Protein AF-A0A0R2ABC0-F1 (afdb_monomer)

Organism: NCBI:txid1423813

Nearest PDB structures (foldseek):
  1dtt-assembly1_A  TM=2.878E-01  e=1.042E+00  Human immunodeficiency virus 1
  7z2d-assembly1_A  TM=2.952E-01  e=1.838E+00  Human immunodeficiency virus type 1 BH10
  1rl4-assembly1_A  TM=2.177E-01  e=2.085E+00  Plasmodium falciparum 3D7
  9jti-assembly1_A  TM=2.719E-01  e=2.857E+00  Escherichia coli
  8ovn-assembly1_A  TM=3.256E-01  e=6.486E+00  Shigella flexneri

Mean predicted aligned error: 4.39 Å

Solvent-accessible surface area (backbone atoms only — not comparable to full-atom values): 5597 Å² total; per-residue (Å²): 109,68,51,60,52,54,33,50,55,33,53,57,35,55,45,92,49,91,89,60,85,60,66,66,32,30,36,43,36,38,23,23,50,95,91,35,79,36,51,36,20,38,34,39,43,32,42,43,65,34,51,71,47,80,46,80,39,85,39,31,74,89,70,57,86,55,73,76,76,77,48,57,65,80,50,79,43,82,37,87,44,54,71,85,46,50,62,57,54,53,50,51,36,48,64,71,68,105

Structure (mmCIF, N/CA/C/O backbone):
data_AF-A0A0R2ABC0-F1
#
_entry.id   AF-A0A0R2ABC0-F1
#
loop_
_atom_site.group_PDB
_atom_site.id
_atom_site.type_symbol
_atom_site.label_atom_id
_atom_site.label_alt_id
_atom_site.label_comp_id
_atom_site.label_asym_id
_atom_site.label_entity_id
_atom_site.label_seq_id
_atom_site.pdbx_PDB_ins_code
_atom_site.Cartn_x
_atom_site.Cartn_y
_atom_site.Cartn_z
_atom_site.occupancy
_atom_site.B_iso_or_equiv
_atom_site.auth_seq_id
_atom_site.auth_comp_id
_atom_site.auth_asym_id
_atom_site.auth_atom_id
_atom_site.pdbx_PDB_model_num
ATOM 1 N N . MET A 1 1 ? -6.863 8.265 -7.868 1.00 78.56 1 MET A N 1
ATOM 2 C CA . MET A 1 1 ? -7.815 7.190 -7.480 1.00 78.56 1 MET A CA 1
ATOM 3 C C . MET A 1 1 ? -7.220 6.267 -6.416 1.00 78.56 1 MET A C 1
ATOM 5 O O . MET A 1 1 ? -7.904 5.974 -5.446 1.00 78.56 1 MET A O 1
ATOM 9 N N . ILE A 1 2 ? -5.957 5.840 -6.552 1.00 88.69 2 ILE A N 1
ATOM 10 C CA . ILE A 1 2 ? -5.274 5.007 -5.541 1.00 88.69 2 ILE A CA 1
ATOM 11 C C . ILE A 1 2 ? -5.151 5.747 -4.203 1.00 88.69 2 ILE A C 1
ATOM 13 O O . ILE A 1 2 ? -5.615 5.232 -3.189 1.00 88.69 2 ILE A O 1
ATOM 17 N N . VAL A 1 3 ? -4.626 6.980 -4.223 1.00 89.62 3 VAL A N 1
ATOM 18 C CA . VAL A 1 3 ? -4.479 7.833 -3.028 1.00 89.62 3 VAL A CA 1
ATOM 19 C C . VAL A 1 3 ? -5.803 7.968 -2.287 1.00 89.62 3 VAL A C 1
ATOM 21 O O . VAL A 1 3 ? -5.894 7.580 -1.131 1.00 89.62 3 VAL A O 1
ATOM 24 N N . SER A 1 4 ? -6.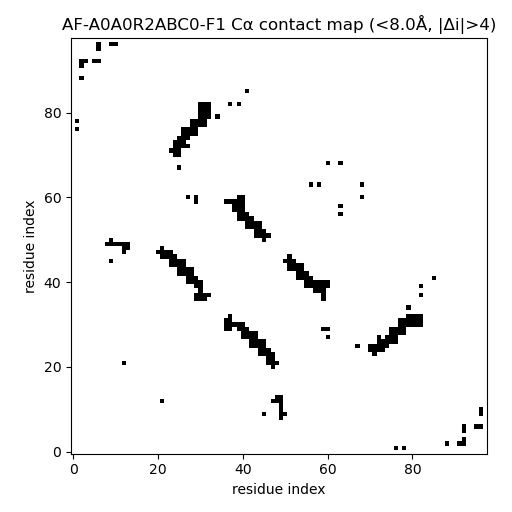862 8.414 -2.972 1.00 90.06 4 SER A N 1
ATOM 25 C CA . SER A 1 4 ? -8.185 8.581 -2.360 1.00 90.06 4 SER A CA 1
ATOM 26 C C . SER A 1 4 ? -8.717 7.290 -1.734 1.00 90.06 4 SER A C 1
ATOM 28 O O . SER A 1 4 ? -9.232 7.332 -0.622 1.00 90.06 4 SER A O 1
ATOM 30 N N . ASN A 1 5 ? -8.559 6.142 -2.404 1.00 90.56 5 ASN A N 1
ATOM 31 C CA . ASN A 1 5 ? -9.026 4.856 -1.881 1.00 90.56 5 ASN A CA 1
ATOM 32 C C . ASN A 1 5 ? -8.279 4.473 -0.598 1.00 90.56 5 ASN A C 1
ATOM 34 O O . ASN A 1 5 ? -8.906 4.154 0.412 1.00 90.56 5 ASN A O 1
ATOM 38 N N . ILE A 1 6 ? -6.945 4.539 -0.625 1.00 91.75 6 ILE A N 1
ATOM 39 C CA . ILE A 1 6 ? -6.096 4.198 0.522 1.00 91.75 6 ILE A CA 1
ATOM 40 C C . ILE A 1 6 ? -6.351 5.166 1.682 1.00 91.75 6 ILE A C 1
ATOM 42 O O . ILE A 1 6 ? -6.549 4.723 2.812 1.00 91.75 6 ILE A O 1
ATOM 46 N N . THR A 1 7 ? -6.425 6.469 1.411 1.00 92.75 7 THR A N 1
ATOM 47 C CA . THR A 1 7 ? -6.751 7.491 2.410 1.00 92.75 7 THR A CA 1
ATOM 48 C C . THR A 1 7 ? -8.107 7.227 3.055 1.00 92.75 7 THR A C 1
ATOM 50 O O . THR A 1 7 ? -8.195 7.242 4.280 1.00 92.75 7 THR A O 1
ATOM 53 N N . SER A 1 8 ? -9.159 6.947 2.278 1.00 91.38 8 SER A N 1
ATOM 54 C CA . SER A 1 8 ? -10.482 6.650 2.841 1.00 91.38 8 SER A CA 1
ATOM 55 C C . SER A 1 8 ? -10.450 5.439 3.773 1.00 91.38 8 SER A C 1
ATOM 57 O O . SER A 1 8 ? -11.004 5.517 4.865 1.00 91.38 8 SER A O 1
ATOM 59 N N . ILE A 1 9 ? -9.746 4.366 3.396 1.00 90.69 9 ILE A N 1
ATOM 60 C CA . ILE A 1 9 ? -9.583 3.173 4.243 1.00 90.69 9 ILE A CA 1
ATOM 61 C C . ILE A 1 9 ? -8.852 3.514 5.547 1.00 90.69 9 ILE A C 1
ATOM 63 O O . ILE A 1 9 ? -9.266 3.085 6.624 1.00 90.69 9 ILE A O 1
ATOM 67 N N . LEU A 1 10 ? -7.760 4.276 5.467 1.00 92.06 10 LEU A N 1
ATOM 68 C CA . LEU A 1 10 ? -6.978 4.672 6.639 1.00 92.06 10 LEU A CA 1
ATOM 69 C C . LEU A 1 10 ? -7.799 5.557 7.584 1.00 92.06 10 LEU A C 1
ATOM 71 O O . LEU A 1 10 ? -7.801 5.329 8.792 1.00 92.06 10 LEU A O 1
ATOM 75 N N . LEU A 1 11 ? -8.536 6.530 7.044 1.00 91.81 11 LEU A N 1
ATOM 76 C CA . LEU A 1 11 ? -9.394 7.418 7.828 1.00 91.81 11 LEU A CA 1
ATOM 77 C C . LEU A 1 11 ? -10.581 6.680 8.448 1.00 91.81 11 LEU A C 1
ATOM 79 O O . LEU A 1 11 ? -10.905 6.943 9.602 1.00 91.81 11 LEU A O 1
ATOM 83 N N . GLU A 1 12 ? -11.211 5.752 7.727 1.00 90.44 12 GLU A N 1
ATOM 84 C CA . GLU A 1 12 ? -12.310 4.938 8.256 1.00 90.44 12 GLU A CA 1
ATOM 85 C C . GLU A 1 12 ? -11.857 4.114 9.467 1.00 90.44 12 GLU A C 1
ATOM 87 O O . GLU A 1 12 ? -12.540 4.092 10.487 1.00 90.44 12 GLU A O 1
ATOM 92 N N . ARG A 1 13 ? -10.669 3.504 9.396 1.00 90.31 13 ARG A N 1
ATOM 93 C CA . ARG A 1 13 ? -10.093 2.720 10.503 1.00 90.31 13 ARG A CA 1
ATOM 94 C C . ARG A 1 13 ? -9.714 3.557 11.718 1.00 90.31 13 ARG A C 1
ATOM 96 O O . ARG A 1 13 ? -9.774 3.063 12.839 1.00 90.31 13 ARG A O 1
ATOM 103 N N . LYS A 1 14 ? -9.341 4.819 11.500 1.00 89.38 14 LYS A N 1
ATOM 104 C CA . LYS A 1 14 ? -9.056 5.779 12.575 1.00 89.38 14 LYS A CA 1
ATOM 105 C C . LYS A 1 14 ? -10.319 6.284 13.278 1.00 89.38 14 LYS A C 1
ATOM 107 O O . LYS A 1 14 ? -10.213 6.849 14.366 1.00 89.38 14 LYS A O 1
ATOM 112 N N . GLN A 1 15 ? -11.505 6.126 12.685 1.00 86.62 15 GLN A N 1
ATOM 113 C CA . GLN A 1 15 ? -12.752 6.444 13.380 1.00 86.62 15 GLN A CA 1
ATOM 114 C C . GLN A 1 15 ? -12.968 5.399 14.482 1.00 86.62 15 GLN A C 1
ATOM 116 O O . GLN A 1 15 ? -12.956 4.206 14.195 1.00 86.62 15 GLN A O 1
ATOM 121 N N . ASP A 1 16 ? -13.174 5.834 15.733 1.00 70.50 16 ASP A N 1
ATOM 122 C CA . ASP A 1 16 ? -13.437 4.962 16.898 1.00 70.50 16 ASP A CA 1
ATOM 123 C C . ASP A 1 16 ? -14.812 4.270 16.778 1.00 70.50 16 ASP A C 1
ATOM 125 O O . ASP A 1 16 ? -15.791 4.592 17.459 1.00 70.50 16 ASP A O 1
ATOM 129 N N . ARG A 1 17 ? -14.907 3.338 15.828 1.00 78.62 17 ARG A N 1
ATOM 130 C CA . ARG A 1 17 ? -16.088 2.548 15.485 1.00 78.62 17 ARG A CA 1
ATOM 131 C C . ARG A 1 17 ? -16.060 1.251 16.278 1.00 78.62 17 ARG A C 1
ATOM 133 O O . ARG A 1 17 ? -15.577 0.221 15.819 1.00 78.62 17 ARG A O 1
ATOM 140 N N . LYS A 1 18 ? -16.619 1.299 17.488 1.00 76.31 18 LYS A N 1
ATOM 141 C CA . LYS A 1 18 ? -16.703 0.148 18.411 1.00 76.31 18 LYS A CA 1
ATOM 142 C C . LYS A 1 18 ? -17.521 -1.030 17.864 1.00 76.31 18 LYS A C 1
ATOM 144 O O . LYS A 1 18 ? -17.459 -2.123 18.420 1.00 76.31 18 LYS A O 1
ATOM 149 N N . ASP A 1 19 ? -18.292 -0.808 16.802 1.00 84.94 19 ASP A N 1
ATOM 150 C CA . ASP A 1 19 ? -19.096 -1.802 16.093 1.00 84.94 19 ASP A CA 1
ATOM 151 C C . ASP A 1 19 ? -18.320 -2.576 15.013 1.00 84.94 19 ASP A C 1
ATOM 153 O O . ASP A 1 19 ? -18.808 -3.604 14.541 1.00 84.94 19 ASP A O 1
ATOM 157 N N . ILE A 1 20 ? -17.116 -2.130 14.632 1.00 84.31 20 ILE A N 1
ATOM 158 C CA . ILE A 1 20 ? -16.342 -2.716 13.532 1.00 84.31 20 ILE A CA 1
ATOM 159 C C . ILE A 1 20 ? -15.001 -3.242 14.048 1.00 84.31 20 ILE A C 1
ATOM 161 O O . ILE A 1 20 ? -14.215 -2.525 14.657 1.00 84.31 20 ILE A O 1
ATOM 165 N N . ASN A 1 21 ? -14.708 -4.512 13.760 1.00 85.00 21 ASN A N 1
ATOM 166 C 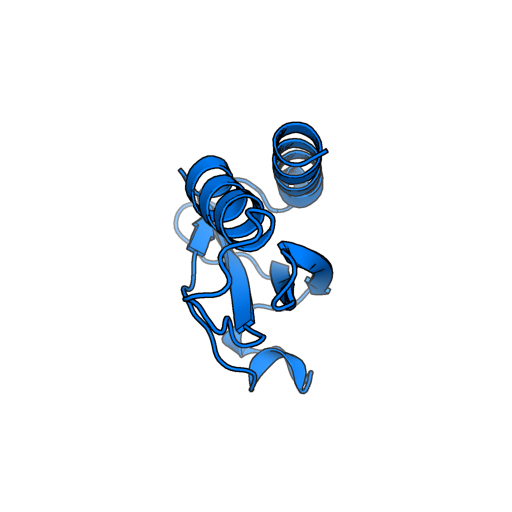CA . ASN A 1 21 ? -13.419 -5.131 14.070 1.00 85.00 21 ASN A CA 1
ATOM 167 C C . ASN A 1 21 ? -12.586 -5.286 12.793 1.00 85.00 21 ASN A C 1
ATOM 169 O O . ASN A 1 21 ? -12.657 -6.319 12.116 1.00 85.00 21 ASN A O 1
ATOM 173 N N . PHE A 1 22 ? -11.807 -4.260 12.455 1.00 88.69 22 PHE A N 1
ATOM 174 C CA . PHE A 1 22 ? -10.898 -4.315 11.314 1.00 88.69 22 PHE A CA 1
ATOM 175 C C . PHE A 1 22 ? -9.804 -5.368 11.526 1.00 88.69 22 PHE A C 1
ATOM 177 O O . PHE A 1 22 ? -9.236 -5.511 12.608 1.00 88.69 22 PHE A O 1
ATOM 184 N N . LYS A 1 23 ? -9.482 -6.116 10.468 1.00 90.81 23 LYS A N 1
ATOM 185 C CA . LYS A 1 23 ? -8.335 -7.030 10.453 1.00 90.81 23 LYS A CA 1
ATOM 186 C C . LYS A 1 23 ? -7.131 -6.362 9.780 1.00 90.81 23 LYS A C 1
ATOM 188 O O . LYS A 1 23 ? -7.329 -5.541 8.876 1.00 90.81 23 LYS A O 1
ATOM 193 N N . PRO A 1 24 ? -5.894 -6.716 10.181 1.00 91.50 24 PRO A N 1
ATOM 194 C CA . PRO A 1 24 ? -4.711 -6.320 9.432 1.00 91.50 24 PRO A CA 1
ATOM 195 C C . PRO A 1 24 ? -4.831 -6.791 7.982 1.00 91.50 24 PRO A C 1
ATOM 197 O O . PRO A 1 24 ? -5.292 -7.907 7.724 1.00 91.50 24 PRO A O 1
ATOM 200 N N . CYS A 1 25 ? -4.427 -5.951 7.041 1.00 93.50 25 CYS A N 1
ATOM 201 C CA . CYS A 1 25 ? -4.423 -6.301 5.626 1.00 93.50 25 CYS A CA 1
ATOM 202 C C . CYS A 1 25 ? -3.305 -5.570 4.897 1.00 93.50 25 CYS A C 1
ATOM 204 O O . CYS A 1 25 ? -2.724 -4.616 5.413 1.00 93.50 25 CYS A O 1
ATOM 206 N N . VAL A 1 26 ? -3.035 -6.010 3.679 1.00 94.94 26 VAL A N 1
ATOM 207 C CA . VAL A 1 26 ? -2.033 -5.409 2.806 1.00 94.94 26 VAL A CA 1
ATOM 208 C C . VAL A 1 26 ? -2.667 -4.890 1.518 1.00 94.94 26 VAL A C 1
ATOM 210 O O . VAL A 1 26 ? -3.661 -5.439 1.035 1.00 94.94 26 VAL A O 1
ATOM 213 N N . PHE A 1 27 ? -2.082 -3.825 0.977 1.00 94.31 27 PHE A N 1
ATOM 214 C CA . PHE A 1 27 ? -2.428 -3.237 -0.314 1.00 94.31 27 PHE A CA 1
ATOM 215 C C . PHE A 1 27 ? -1.176 -3.180 -1.189 1.00 94.31 27 PHE A C 1
ATOM 217 O O . PHE A 1 27 ? -0.359 -2.268 -1.025 1.00 94.31 27 PHE A O 1
ATOM 224 N N . PRO A 1 28 ? -0.988 -4.168 -2.075 1.00 93.38 28 PRO A N 1
ATOM 225 C CA . PRO A 1 28 ? 0.040 -4.111 -3.097 1.00 93.38 28 PRO A CA 1
ATOM 226 C C . PRO A 1 28 ? -0.286 -3.034 -4.135 1.00 93.38 28 PRO A C 1
ATOM 228 O O . PRO A 1 28 ? -1.428 -2.921 -4.584 1.00 93.38 28 PRO A O 1
ATOM 231 N N . ILE A 1 29 ? 0.731 -2.268 -4.511 1.00 92.31 29 ILE A N 1
ATOM 232 C CA . ILE A 1 29 ? 0.717 -1.267 -5.570 1.00 92.31 29 ILE A CA 1
ATOM 233 C C . ILE A 1 29 ? 1.811 -1.639 -6.567 1.00 92.31 29 ILE A C 1
ATOM 235 O O . ILE A 1 29 ? 3.004 -1.589 -6.247 1.00 92.31 29 ILE A O 1
ATOM 239 N N . THR A 1 30 ? 1.389 -2.015 -7.765 1.00 89.75 30 THR A N 1
ATOM 240 C CA . THR A 1 30 ? 2.236 -2.299 -8.923 1.00 89.75 30 THR A CA 1
ATOM 241 C C . THR A 1 30 ? 2.292 -1.071 -9.820 1.00 89.75 30 THR A C 1
ATOM 243 O O . THR A 1 30 ? 1.266 -0.462 -10.108 1.00 89.75 30 THR A O 1
ATOM 246 N N . PHE A 1 31 ? 3.489 -0.691 -10.261 1.00 88.12 31 PHE A N 1
ATOM 247 C CA . PHE A 1 31 ? 3.678 0.434 -11.181 1.00 88.12 31 PHE A CA 1
ATOM 248 C C . PHE A 1 31 ? 3.690 -0.069 -12.622 1.00 88.12 31 PHE A C 1
ATOM 250 O O . PHE A 1 31 ? 4.142 -1.189 -12.886 1.00 88.12 31 PHE A O 1
ATOM 257 N N . THR A 1 32 ? 3.215 0.732 -13.573 1.00 82.50 32 THR A N 1
ATOM 258 C CA . THR A 1 32 ? 3.248 0.381 -14.995 1.00 82.50 32 THR A CA 1
ATOM 259 C C . THR A 1 32 ? 3.939 1.451 -15.826 1.00 82.50 32 THR A C 1
ATOM 261 O O . THR A 1 32 ? 3.532 2.600 -15.843 1.00 82.50 32 THR A O 1
ATOM 264 N N . HIS A 1 33 ? 4.934 1.044 -16.616 1.00 78.19 33 HIS A N 1
ATOM 265 C CA . HIS A 1 33 ? 5.591 1.884 -17.616 1.00 78.19 33 HIS A CA 1
ATOM 266 C C . HIS A 1 33 ? 5.160 1.447 -19.018 1.00 78.19 33 HIS A C 1
ATOM 268 O O . HIS A 1 33 ? 5.347 0.287 -19.403 1.00 78.19 33 HIS A O 1
ATOM 274 N N . LYS A 1 34 ? 4.601 2.357 -19.828 1.00 77.69 34 LYS A N 1
ATOM 275 C CA . LYS A 1 34 ? 4.160 2.062 -21.212 1.00 77.69 34 LYS A CA 1
ATOM 276 C C . LYS A 1 34 ? 3.262 0.816 -21.301 1.00 77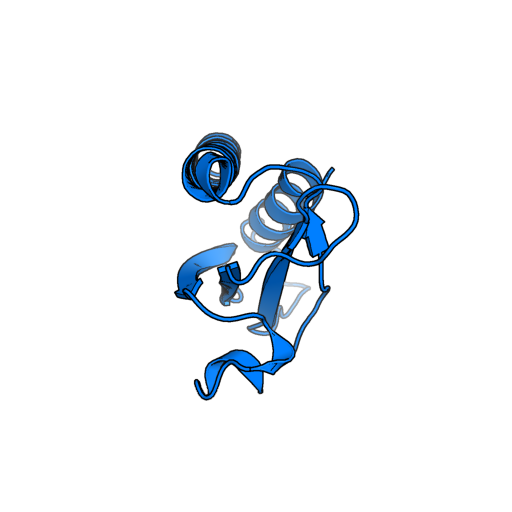.69 34 LYS A C 1
ATOM 278 O O . LYS A 1 34 ? 3.4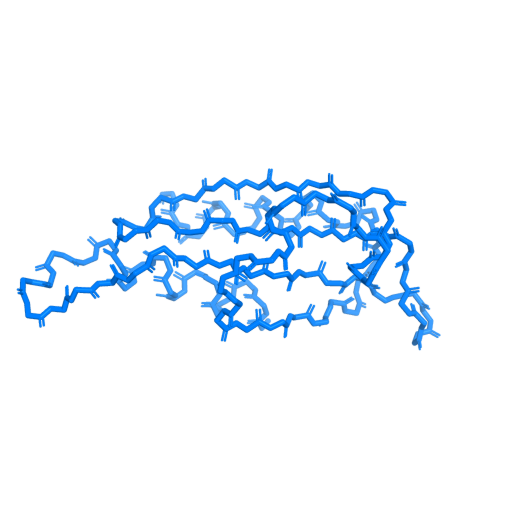45 -0.022 -22.191 1.00 77.69 34 LYS A O 1
ATOM 283 N N . LYS A 1 35 ? 2.290 0.688 -20.389 1.00 74.50 35 LYS A N 1
ATOM 284 C CA . LYS A 1 35 ? 1.363 -0.462 -20.287 1.00 74.50 35 LYS A CA 1
ATOM 285 C C . LYS A 1 35 ? 2.035 -1.801 -19.955 1.00 74.50 35 LYS A C 1
ATOM 287 O O . LYS A 1 35 ? 1.476 -2.861 -20.240 1.00 74.50 35 LYS A O 1
ATOM 292 N N . LYS A 1 36 ? 3.245 -1.775 -19.399 1.00 81.75 36 LYS A N 1
ATOM 293 C CA . LYS A 1 36 ? 3.936 -2.956 -18.880 1.00 81.75 36 LYS A CA 1
ATOM 294 C C . LYS A 1 36 ? 4.204 -2.756 -17.403 1.00 81.75 36 LYS A C 1
ATOM 296 O O . LYS A 1 36 ? 4.721 -1.720 -17.014 1.00 81.75 36 LYS A O 1
ATOM 301 N N . GLU A 1 37 ? 3.894 -3.769 -16.610 1.00 82.56 37 GLU A N 1
ATOM 302 C CA . GLU A 1 37 ? 4.258 -3.805 -15.196 1.00 82.56 37 GLU A CA 1
ATOM 303 C C . GLU A 1 37 ? 5.773 -3.602 -15.036 1.00 82.56 37 GLU A C 1
ATOM 305 O O . GLU A 1 37 ? 6.580 -4.363 -15.595 1.00 82.56 37 GLU A O 1
ATOM 310 N N . ALA A 1 38 ? 6.121 -2.551 -14.303 1.00 85.94 38 ALA A N 1
ATOM 311 C CA . ALA A 1 38 ? 7.471 -2.179 -13.938 1.00 85.94 38 ALA A CA 1
ATOM 312 C C . ALA A 1 38 ? 8.041 -3.171 -12.912 1.00 85.94 38 ALA A C 1
ATOM 314 O O . ALA A 1 38 ? 7.289 -3.851 -12.212 1.00 85.94 38 ALA A O 1
ATOM 315 N N . PRO A 1 39 ? 9.373 -3.296 -12.814 1.00 85.62 39 PRO A N 1
ATOM 316 C CA . PRO A 1 39 ? 9.987 -4.195 -11.855 1.00 85.62 39 PRO A CA 1
ATOM 317 C C . PRO A 1 39 ? 9.845 -3.727 -10.404 1.00 85.62 39 PRO A C 1
ATOM 319 O O . PRO A 1 39 ? 10.318 -4.440 -9.544 1.00 85.62 39 PRO A O 1
ATOM 322 N N . GLN A 1 40 ? 9.209 -2.597 -10.096 1.00 89.19 40 GLN A N 1
ATOM 323 C CA . GLN A 1 40 ? 9.037 -2.108 -8.730 1.00 89.19 40 GLN A CA 1
ATOM 324 C C . GLN A 1 40 ? 7.610 -2.305 -8.211 1.00 89.19 40 GLN A C 1
ATOM 326 O O . GLN A 1 40 ? 6.625 -2.176 -8.942 1.00 89.19 40 GLN A O 1
ATOM 331 N N . CYS A 1 41 ? 7.506 -2.578 -6.914 1.00 91.38 41 CYS A N 1
ATOM 332 C CA . CYS A 1 41 ? 6.244 -2.741 -6.206 1.00 91.38 41 CYS A CA 1
ATOM 333 C C . CYS A 1 41 ? 6.338 -2.107 -4.819 1.00 91.38 41 CYS A C 1
ATOM 335 O O . CYS A 1 41 ? 7.367 -2.186 -4.145 1.00 91.38 41 CYS A O 1
ATOM 337 N N . VAL A 1 42 ? 5.225 -1.554 -4.349 1.00 94.31 42 VAL A N 1
ATOM 338 C CA . VAL A 1 42 ? 5.038 -1.175 -2.947 1.00 94.31 42 VAL A CA 1
ATOM 339 C C . VAL A 1 42 ? 3.960 -2.036 -2.322 1.00 94.31 42 VAL A C 1
ATOM 341 O O . VAL A 1 42 ? 2.982 -2.380 -2.970 1.00 94.31 42 VAL A O 1
ATOM 344 N N . ILE A 1 43 ? 4.112 -2.380 -1.049 1.00 95.19 43 ILE A N 1
ATOM 345 C CA . ILE A 1 43 ? 3.048 -2.990 -0.255 1.00 95.19 43 ILE A CA 1
ATOM 346 C C . ILE A 1 43 ? 2.821 -2.115 0.972 1.00 95.19 43 ILE A C 1
ATOM 348 O O . ILE A 1 43 ? 3.740 -1.911 1.768 1.00 95.19 43 ILE A O 1
ATOM 352 N N . LEU A 1 44 ? 1.597 -1.613 1.142 1.00 95.44 44 LEU A N 1
ATOM 353 C CA . LEU A 1 44 ? 1.179 -0.972 2.388 1.00 95.44 44 LEU A CA 1
ATOM 354 C C . LEU A 1 44 ? 0.583 -2.020 3.323 1.00 95.44 44 LEU A C 1
ATOM 356 O O . LEU A 1 44 ? -0.417 -2.645 2.978 1.00 95.44 44 LEU A O 1
ATOM 360 N N . SER A 1 45 ? 1.163 -2.197 4.508 1.00 95.12 45 SER A N 1
ATOM 361 C CA . SER A 1 45 ? 0.614 -3.040 5.574 1.00 95.12 45 SER A CA 1
ATOM 362 C C . SER A 1 45 ? -0.197 -2.179 6.531 1.00 95.12 45 SER A C 1
ATOM 364 O O . SER A 1 45 ? 0.378 -1.424 7.309 1.00 95.12 45 SER A O 1
ATOM 366 N N . ILE A 1 46 ? -1.523 -2.298 6.487 1.00 94.12 46 ILE A N 1
ATOM 367 C CA . ILE A 1 46 ? -2.452 -1.479 7.270 1.00 94.12 46 ILE A CA 1
ATOM 368 C C . ILE A 1 46 ? -2.945 -2.259 8.490 1.00 94.12 46 ILE A C 1
ATOM 370 O O . ILE A 1 46 ?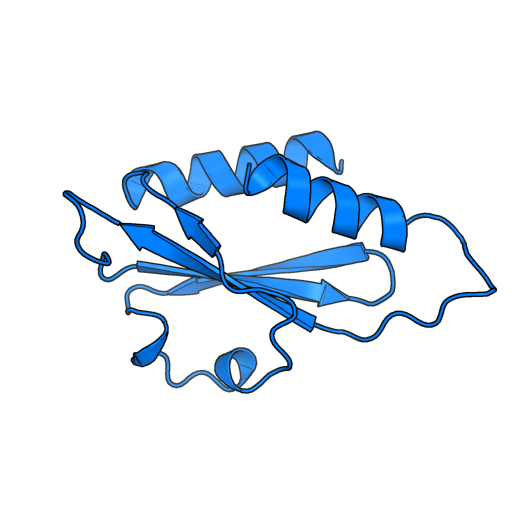 -3.507 -3.355 8.370 1.00 94.12 46 ILE A O 1
ATOM 374 N N . GLN A 1 47 ? -2.776 -1.665 9.666 1.00 94.00 47 GLN A N 1
ATOM 375 C CA . GLN A 1 47 ? -3.235 -2.199 10.944 1.00 94.00 47 GLN A CA 1
ATOM 376 C C . GLN A 1 47 ? -4.727 -1.904 11.188 1.00 94.00 47 GLN A C 1
ATOM 378 O O . GLN A 1 47 ? -5.342 -1.112 10.464 1.00 94.00 47 GLN A O 1
ATOM 383 N N . PRO A 1 48 ? -5.358 -2.556 12.181 1.00 91.56 48 PRO A N 1
ATOM 384 C CA . PRO A 1 48 ? -6.756 -2.304 12.527 1.00 91.56 48 PRO A CA 1
ATOM 385 C C . PRO A 1 48 ? -7.063 -0.857 12.922 1.00 91.56 48 PRO A C 1
ATOM 387 O O . PRO A 1 48 ? -8.164 -0.391 12.662 1.00 91.56 48 PRO A O 1
ATOM 390 N N . ASP A 1 49 ? -6.096 -0.155 13.510 1.00 90.31 49 ASP A N 1
ATOM 391 C CA . ASP A 1 49 ? -6.219 1.226 13.996 1.00 90.31 49 ASP A CA 1
ATOM 392 C C . ASP A 1 49 ? -5.964 2.293 12.913 1.00 90.31 49 ASP A C 1
ATOM 394 O O . ASP A 1 49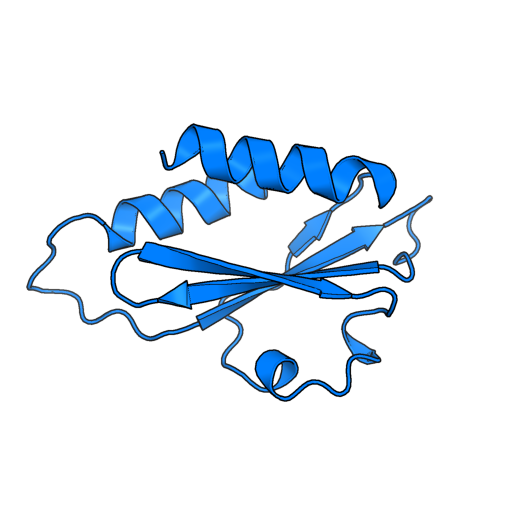 ? -5.967 3.492 13.190 1.00 90.31 49 ASP A O 1
ATOM 398 N N . GLY A 1 50 ? -5.716 1.866 11.671 1.00 89.44 50 GLY A N 1
ATOM 399 C CA . GLY A 1 50 ? -5.409 2.763 10.560 1.00 89.44 50 GLY A CA 1
ATOM 400 C C . GLY A 1 50 ? -3.975 3.297 10.561 1.00 89.44 50 GLY A C 1
ATOM 401 O O . GLY A 1 50 ? -3.664 4.181 9.762 1.00 89.44 50 GLY A O 1
ATOM 402 N N . THR A 1 51 ? -3.083 2.775 11.408 1.00 92.19 51 THR A N 1
ATOM 403 C CA . THR A 1 51 ? -1.636 2.923 11.197 1.00 92.19 51 THR A CA 1
ATOM 404 C C . THR A 1 51 ? -1.181 2.025 10.048 1.00 92.19 51 THR A C 1
ATOM 406 O O . THR A 1 51 ? -1.821 1.017 9.729 1.00 92.19 51 THR A O 1
ATOM 409 N N . TYR A 1 52 ? -0.093 2.402 9.377 1.00 94.38 52 TYR A N 1
ATOM 410 C CA . TYR A 1 52 ? 0.429 1.625 8.260 1.00 94.38 52 TYR A CA 1
ATOM 411 C C . TYR A 1 52 ? 1.951 1.679 8.161 1.00 94.38 52 TYR A C 1
ATOM 413 O O . TYR A 1 52 ? 2.584 2.651 8.570 1.00 94.38 52 TYR A O 1
ATOM 421 N N . GLU A 1 53 ? 2.512 0.629 7.570 1.00 95.06 53 GLU A N 1
ATOM 422 C CA . GLU A 1 53 ? 3.919 0.526 7.184 1.00 95.06 53 GLU A CA 1
ATOM 423 C C . GLU A 1 53 ? 4.027 0.366 5.665 1.00 95.06 53 GLU A C 1
ATOM 425 O O . GLU A 1 53 ? 3.160 -0.238 5.028 1.00 95.06 53 GLU A O 1
ATOM 430 N N . THR A 1 54 ? 5.091 0.908 5.074 1.00 94.94 54 THR A N 1
ATOM 431 C CA . THR A 1 54 ? 5.360 0.826 3.632 1.00 94.94 54 THR A CA 1
ATOM 432 C C . THR A 1 54 ? 6.561 -0.069 3.367 1.00 94.94 54 THR A C 1
ATOM 434 O O . THR A 1 54 ? 7.643 0.180 3.899 1.00 94.94 54 THR A O 1
ATOM 437 N N . HIS A 1 55 ? 6.395 -1.051 2.487 1.00 94.56 55 HIS A N 1
ATOM 438 C CA . HIS A 1 55 ? 7.453 -1.968 2.071 1.00 94.56 55 HIS A CA 1
ATOM 439 C C . HIS A 1 55 ? 7.704 -1.782 0.576 1.00 94.56 55 HIS A C 1
ATOM 441 O O . HIS A 1 55 ? 6.807 -2.024 -0.229 1.00 94.56 55 HIS A O 1
ATOM 447 N N . LYS A 1 56 ? 8.900 -1.309 0.217 1.00 94.19 56 LYS A N 1
ATOM 448 C CA . LYS A 1 56 ? 9.312 -1.069 -1.171 1.00 94.19 56 LYS A CA 1
ATOM 449 C C . LYS A 1 56 ? 10.119 -2.256 -1.680 1.00 94.19 56 LYS A C 1
ATOM 451 O O . LYS A 1 56 ? 10.965 -2.776 -0.952 1.00 94.19 56 LYS A O 1
ATOM 456 N N . PHE A 1 57 ? 9.874 -2.649 -2.920 1.00 93.12 57 PHE A N 1
ATOM 457 C CA . PHE A 1 57 ? 10.544 -3.763 -3.574 1.00 93.12 57 PHE A CA 1
ATOM 458 C C . PHE A 1 57 ? 11.032 -3.353 -4.961 1.00 93.12 57 PHE A C 1
ATOM 460 O O . PHE A 1 57 ? 10.298 -2.732 -5.724 1.00 93.12 57 PHE A O 1
ATOM 467 N N . GLU A 1 58 ? 12.243 -3.793 -5.301 1.00 90.75 58 GLU A N 1
ATOM 468 C CA . GLU A 1 58 ? 12.844 -3.678 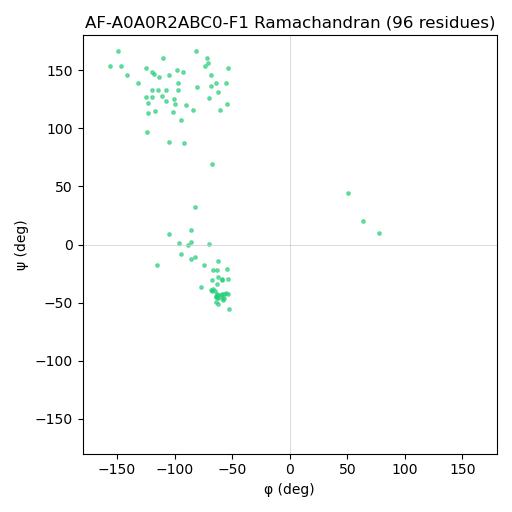-6.642 1.00 90.75 58 GLU A CA 1
ATOM 469 C C . GLU A 1 58 ? 12.447 -4.847 -7.568 1.00 90.75 58 GLU A C 1
ATOM 471 O O . GLU A 1 58 ? 13.076 -5.081 -8.602 1.00 90.75 58 GLU A O 1
ATOM 476 N N . SER A 1 59 ? 11.452 -5.643 -7.158 1.00 90.69 59 SER A N 1
ATOM 477 C CA . SER A 1 59 ? 10.881 -6.743 -7.938 1.00 90.69 59 SER A CA 1
ATOM 478 C C . SER A 1 59 ? 9.368 -6.589 -8.092 1.00 90.69 59 SER A C 1
ATOM 480 O O . SER A 1 59 ? 8.693 -6.066 -7.201 1.00 90.69 59 SER A O 1
ATOM 482 N N . LYS A 1 60 ? 8.831 -7.133 -9.190 1.00 90.31 60 LYS A N 1
ATOM 483 C CA . LYS A 1 60 ? 7.390 -7.249 -9.428 1.00 90.31 60 LYS A CA 1
ATOM 484 C C . LYS A 1 60 ? 6.705 -7.944 -8.268 1.00 90.31 60 LYS A C 1
ATOM 486 O O . LYS A 1 60 ? 7.297 -8.821 -7.636 1.00 90.31 60 LYS A O 1
ATOM 491 N N . PHE A 1 61 ? 5.430 -7.634 -8.057 1.00 89.38 61 PHE A N 1
ATOM 492 C CA . PHE A 1 61 ? 4.672 -8.213 -6.953 1.00 89.38 61 PHE A CA 1
ATOM 493 C C . PHE A 1 61 ? 4.695 -9.753 -6.965 1.00 89.38 61 PHE A C 1
ATOM 495 O O . PHE A 1 61 ? 4.915 -10.388 -5.932 1.00 89.38 61 PHE A O 1
ATOM 502 N N . ALA A 1 62 ? 4.558 -10.357 -8.150 1.00 89.38 62 ALA A N 1
ATOM 503 C CA . ALA A 1 62 ? 4.595 -11.810 -8.329 1.00 89.38 62 ALA A CA 1
ATOM 504 C C . ALA A 1 62 ? 5.941 -12.453 -7.931 1.00 89.38 62 ALA A C 1
ATOM 506 O O . ALA A 1 62 ? 5.966 -13.605 -7.493 1.00 89.38 62 ALA A O 1
ATOM 507 N N . ASP A 1 63 ? 7.042 -11.705 -8.033 1.00 92.00 63 ASP A N 1
ATOM 508 C CA . ASP A 1 63 ? 8.407 -12.193 -7.810 1.00 92.00 63 ASP A CA 1
ATOM 509 C C . ASP A 1 63 ? 8.907 -11.966 -6.370 1.00 92.00 63 ASP A C 1
ATOM 511 O O . ASP A 1 63 ? 9.959 -12.489 -5.987 1.00 92.00 63 ASP A O 1
ATOM 515 N N . ILE A 1 64 ? 8.151 -11.228 -5.546 1.00 92.25 64 ILE A N 1
ATOM 516 C CA . ILE A 1 64 ? 8.481 -10.987 -4.135 1.00 92.25 64 ILE A CA 1
ATOM 517 C C . ILE A 1 64 ? 8.493 -12.320 -3.368 1.00 92.25 64 ILE A C 1
ATOM 519 O O . ILE A 1 64 ? 7.553 -13.110 -3.438 1.00 92.25 64 ILE A O 1
ATOM 523 N N . LYS A 1 65 ? 9.562 -12.559 -2.596 1.00 92.56 65 LYS A N 1
ATOM 524 C CA . LYS A 1 65 ? 9.729 -13.741 -1.720 1.00 92.56 65 LYS A CA 1
ATOM 525 C C . LYS A 1 65 ? 9.543 -13.429 -0.231 1.00 92.56 65 LYS A C 1
ATOM 527 O O . LYS A 1 65 ? 9.858 -14.259 0.618 1.00 92.56 65 LYS A O 1
ATOM 532 N N . ASP A 1 66 ? 9.082 -12.225 0.081 1.00 92.38 66 ASP A N 1
ATOM 533 C CA . ASP A 1 66 ? 8.831 -11.775 1.445 1.00 92.38 66 ASP A CA 1
ATOM 534 C C . ASP A 1 66 ? 7.473 -12.305 1.954 1.00 92.38 66 ASP A C 1
ATOM 536 O O . ASP A 1 66 ? 6.484 -12.208 1.218 1.00 92.38 66 ASP A O 1
ATOM 540 N N . PRO A 1 67 ? 7.380 -12.824 3.199 1.00 93.12 67 PRO A N 1
ATOM 541 C CA . PRO A 1 67 ? 6.123 -13.303 3.784 1.00 93.12 67 PRO A CA 1
ATOM 542 C C . PRO A 1 67 ? 4.983 -12.279 3.781 1.00 93.12 67 PRO A C 1
ATOM 544 O O . PRO A 1 67 ? 3.814 -12.655 3.882 1.00 93.12 67 PRO A O 1
ATOM 547 N N . ILE A 1 68 ? 5.284 -10.981 3.680 1.00 91.12 68 ILE A N 1
ATOM 548 C CA . ILE A 1 68 ? 4.266 -9.938 3.557 1.00 91.12 68 ILE A CA 1
ATOM 549 C C . ILE A 1 68 ? 3.373 -10.127 2.325 1.00 91.12 68 ILE A C 1
ATOM 551 O O . ILE A 1 68 ? 2.196 -9.776 2.386 1.00 91.12 68 ILE A O 1
ATOM 555 N N . ARG A 1 69 ? 3.898 -10.731 1.250 1.00 91.19 69 ARG A N 1
ATOM 556 C CA . ARG A 1 69 ? 3.153 -11.053 0.024 1.00 91.19 69 ARG A CA 1
ATOM 557 C C . ARG A 1 69 ? 2.083 -12.119 0.255 1.00 91.19 69 ARG A C 1
ATOM 559 O O . ARG A 1 69 ? 1.148 -12.220 -0.521 1.00 91.19 69 ARG A O 1
ATOM 566 N N . ASP A 1 70 ? 2.210 -12.929 1.300 1.00 88.62 70 ASP A N 1
ATOM 567 C CA . ASP A 1 70 ? 1.241 -13.986 1.595 1.00 88.62 70 ASP A CA 1
ATOM 568 C C . ASP A 1 70 ? 0.188 -13.527 2.628 1.00 88.62 70 ASP A C 1
ATOM 570 O O . ASP A 1 70 ? -0.702 -14.293 3.009 1.00 88.62 70 ASP A O 1
ATOM 574 N N . ARG A 1 71 ? 0.255 -12.266 3.090 1.00 90.88 71 ARG A N 1
ATOM 575 C CA . ARG A 1 71 ? -0.778 -11.664 3.947 1.00 90.88 71 ARG A CA 1
ATOM 576 C C . ARG A 1 71 ? -2.052 -11.374 3.144 1.00 90.88 71 ARG A C 1
ATOM 578 O O . ARG A 1 71 ? -2.045 -11.266 1.925 1.00 90.88 71 ARG A O 1
ATOM 585 N N . TYR A 1 72 ? -3.174 -11.219 3.847 1.00 90.50 72 TYR A N 1
ATOM 586 C CA . TYR A 1 72 ? -4.466 -10.934 3.219 1.00 90.50 72 TYR A CA 1
ATOM 587 C C . TYR A 1 72 ? -4.453 -9.607 2.438 1.00 90.50 72 TYR A C 1
ATOM 589 O O . TYR A 1 72 ? -4.338 -8.532 3.037 1.00 90.50 72 TYR A O 1
ATOM 597 N N . HIS A 1 73 ? -4.627 -9.693 1.116 1.00 88.56 73 HIS A N 1
ATOM 598 C CA . HIS A 1 73 ? -4.774 -8.541 0.225 1.00 88.56 73 HIS A CA 1
ATOM 599 C C . HIS A 1 73 ? -6.221 -8.069 0.199 1.00 88.56 73 HIS A C 1
ATOM 601 O O . HIS A 1 73 ? -7.104 -8.787 -0.268 1.00 88.56 73 HIS A O 1
ATOM 607 N N . ALA A 1 74 ? -6.465 -6.850 0.672 1.00 82.56 74 ALA A N 1
ATOM 608 C CA . ALA A 1 74 ? -7.795 -6.256 0.583 1.00 82.56 74 ALA A CA 1
ATOM 609 C C . ALA A 1 74 ? -8.093 -5.742 -0.839 1.00 82.56 74 ALA A C 1
ATOM 611 O O . ALA A 1 74 ? -9.217 -5.879 -1.314 1.00 82.56 74 ALA A O 1
ATOM 612 N N . ALA A 1 75 ? -7.084 -5.192 -1.521 1.00 86.06 75 ALA A N 1
ATOM 613 C CA . ALA A 1 75 ? -7.114 -4.860 -2.943 1.00 86.06 75 ALA A CA 1
ATOM 614 C C . ALA A 1 75 ? -5.683 -4.815 -3.502 1.00 86.06 75 ALA A C 1
ATOM 616 O O . ALA A 1 75 ? -4.746 -4.539 -2.752 1.00 86.06 75 ALA A O 1
ATOM 617 N N . LEU A 1 76 ? -5.539 -5.061 -4.806 1.00 85.19 76 LEU A N 1
ATOM 618 C CA . LEU A 1 76 ? -4.315 -4.815 -5.573 1.00 85.19 76 LEU A CA 1
ATOM 619 C C . LEU A 1 76 ? -4.555 -3.599 -6.471 1.00 85.19 76 LEU A C 1
ATOM 621 O O . LEU A 1 76 ? -5.606 -3.510 -7.110 1.00 85.19 76 LEU A O 1
ATOM 625 N N . PHE A 1 77 ? -3.611 -2.661 -6.483 1.00 87.06 77 PHE A N 1
ATOM 626 C CA . PHE A 1 77 ? -3.702 -1.426 -7.254 1.00 87.06 77 PHE A CA 1
ATOM 627 C C . PHE A 1 77 ? -2.647 -1.381 -8.355 1.00 87.06 77 PHE A C 1
ATOM 629 O O . PHE A 1 77 ? -1.470 -1.586 -8.080 1.00 87.06 77 PHE A O 1
ATOM 636 N N . ASP A 1 78 ? -3.073 -1.020 -9.564 1.00 84.62 78 ASP A N 1
ATOM 637 C CA . ASP A 1 78 ? -2.181 -0.695 -10.676 1.00 84.62 78 ASP A CA 1
ATOM 638 C C . ASP A 1 78 ? -2.052 0.826 -10.804 1.00 84.62 78 ASP A C 1
ATOM 640 O O . ASP A 1 78 ? -3.050 1.531 -10.985 1.00 84.62 78 ASP A O 1
ATOM 644 N N . CYS A 1 79 ? -0.824 1.324 -10.689 1.00 83.31 79 CYS A N 1
ATOM 645 C CA . CYS A 1 79 ? -0.455 2.727 -10.818 1.00 83.31 79 CYS A CA 1
ATOM 646 C C . CYS A 1 79 ? 0.157 2.959 -12.204 1.00 83.31 79 CYS A C 1
ATOM 648 O O . CYS A 1 79 ? 1.235 2.438 -12.481 1.00 83.31 79 CYS A O 1
ATOM 650 N N . ASP A 1 80 ? -0.508 3.739 -13.064 1.00 79.62 80 ASP A N 1
ATOM 651 C CA . ASP A 1 80 ? -0.011 4.084 -14.415 1.00 79.62 80 ASP A CA 1
ATOM 652 C C . ASP A 1 80 ? 0.993 5.246 -14.404 1.00 79.62 80 ASP A C 1
ATOM 654 O O . ASP A 1 80 ? 1.067 6.036 -15.342 1.00 79.62 80 ASP A O 1
ATOM 658 N N . ASP A 1 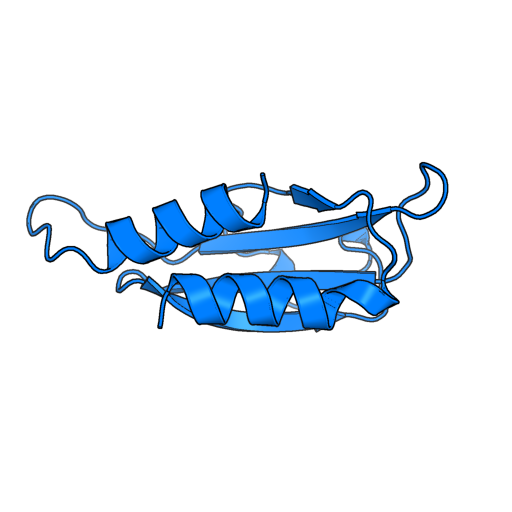81 ? 1.749 5.324 -13.313 1.00 76.81 81 ASP A N 1
ATOM 659 C CA . ASP A 1 81 ? 2.802 6.298 -13.083 1.00 76.81 81 ASP A CA 1
ATOM 660 C C . ASP A 1 81 ? 4.161 5.592 -13.134 1.00 76.81 81 ASP A C 1
ATOM 662 O O . ASP A 1 81 ? 4.276 4.366 -12.979 1.00 76.81 81 ASP A O 1
ATOM 666 N N . GLU A 1 82 ? 5.208 6.380 -13.352 1.00 78.81 82 GLU A N 1
ATOM 667 C CA . GLU A 1 82 ? 6.575 5.873 -13.383 1.00 78.81 82 GLU A CA 1
ATOM 668 C C . GLU A 1 82 ? 7.015 5.405 -11.981 1.00 78.81 82 GLU A C 1
ATOM 670 O O . GLU A 1 82 ? 6.639 6.018 -10.978 1.00 78.81 82 GLU A O 1
ATOM 675 N N . PRO A 1 83 ? 7.842 4.350 -11.860 1.00 76.56 83 PRO A N 1
ATOM 676 C CA . PRO A 1 83 ? 8.382 3.911 -10.570 1.00 76.56 83 PRO A CA 1
ATOM 677 C C . PRO A 1 83 ? 9.084 5.020 -9.776 1.00 76.56 83 PRO A C 1
ATOM 679 O O . PRO A 1 83 ? 9.084 4.997 -8.546 1.00 76.56 83 PRO A O 1
ATOM 682 N N . GLU A 1 84 ? 9.667 6.003 -10.461 1.00 79.75 84 GLU A N 1
ATOM 683 C CA . GLU A 1 84 ? 10.287 7.187 -9.866 1.00 79.75 84 GLU A CA 1
ATOM 684 C C . GLU A 1 84 ? 9.286 8.074 -9.102 1.00 79.75 84 GLU A C 1
ATOM 686 O O . GLU A 1 84 ? 9.685 8.812 -8.201 1.00 79.75 84 GLU A O 1
ATOM 691 N N . GLU A 1 85 ? 7.989 7.980 -9.405 1.00 82.56 85 GLU A N 1
ATOM 692 C CA . GLU A 1 85 ? 6.914 8.710 -8.721 1.00 82.56 85 GLU A CA 1
ATOM 693 C C . GLU A 1 85 ? 6.370 7.960 -7.494 1.00 82.56 85 GLU A C 1
ATOM 695 O O . GLU A 1 85 ? 5.518 8.478 -6.769 1.00 82.56 85 GLU A O 1
ATOM 700 N N . MET A 1 86 ? 6.903 6.770 -7.187 1.00 86.88 86 MET A N 1
ATOM 701 C CA . MET A 1 86 ? 6.525 5.983 -6.009 1.00 86.88 86 MET A CA 1
ATOM 702 C C . MET A 1 86 ? 6.627 6.785 -4.708 1.00 86.88 86 MET A C 1
ATOM 704 O O . MET A 1 86 ? 5.747 6.695 -3.852 1.00 86.88 86 MET A O 1
ATOM 708 N N . ASP A 1 87 ? 7.691 7.569 -4.547 1.00 88.12 87 ASP A N 1
ATOM 709 C CA . ASP A 1 87 ? 7.888 8.377 -3.341 1.00 88.12 87 ASP A CA 1
ATOM 710 C C . ASP A 1 87 ? 6.864 9.510 -3.255 1.00 88.12 87 ASP A C 1
ATOM 712 O O . ASP A 1 87 ? 6.298 9.737 -2.185 1.00 88.12 87 ASP A O 1
ATOM 716 N N . ALA A 1 88 ? 6.543 10.141 -4.387 1.00 89.62 88 ALA A N 1
ATOM 717 C CA . ALA A 1 88 ? 5.515 11.174 -4.460 1.00 89.62 88 ALA A CA 1
ATOM 718 C C . ALA A 1 88 ? 4.125 10.617 -4.105 1.00 89.62 88 ALA A C 1
ATOM 720 O O . ALA A 1 88 ? 3.403 11.229 -3.317 1.00 89.62 88 ALA A O 1
ATOM 721 N N . LEU A 1 89 ? 3.782 9.422 -4.601 1.00 90.06 89 LEU A N 1
ATOM 722 C CA . LEU A 1 89 ? 2.536 8.729 -4.260 1.00 90.06 89 LEU A CA 1
ATOM 723 C C . LEU A 1 89 ? 2.425 8.464 -2.749 1.00 90.06 89 LEU A C 1
ATOM 725 O O . LEU A 1 89 ? 1.380 8.698 -2.136 1.00 90.06 89 LEU A O 1
ATOM 729 N N . LEU A 1 90 ? 3.500 7.962 -2.135 1.00 91.00 90 LEU A N 1
ATOM 730 C CA . LEU A 1 90 ? 3.534 7.672 -0.700 1.00 91.00 90 LEU A CA 1
ATOM 731 C C . LEU A 1 90 ? 3.445 8.944 0.149 1.00 91.00 90 LEU A C 1
ATOM 733 O O . LEU A 1 90 ? 2.762 8.943 1.181 1.00 91.00 90 LEU A O 1
ATOM 737 N N . ASP A 1 91 ? 4.099 10.019 -0.286 1.00 92.75 91 ASP A N 1
ATOM 738 C CA . ASP A 1 91 ? 4.020 11.324 0.363 1.00 92.75 91 ASP A CA 1
ATOM 739 C C . ASP A 1 91 ? 2.606 11.908 0.279 1.00 92.75 91 ASP A C 1
ATOM 741 O O . ASP A 1 91 ? 2.104 12.426 1.279 1.00 92.75 91 ASP A O 1
ATOM 745 N N . GLU A 1 92 ? 1.918 11.764 -0.856 1.00 92.19 92 GLU A N 1
ATOM 746 C CA . GLU A 1 92 ? 0.531 12.212 -1.006 1.00 92.19 92 GLU A CA 1
ATOM 747 C C . GLU A 1 92 ? -0.414 11.445 -0.065 1.00 92.19 92 GLU A C 1
ATOM 749 O O . GLU A 1 92 ? -1.221 12.057 0.641 1.00 92.19 92 GLU A O 1
ATOM 754 N N . ILE A 1 93 ? -0.279 10.115 0.031 1.00 90.88 93 ILE A N 1
ATOM 755 C CA . ILE A 1 93 ? -1.047 9.299 0.992 1.00 90.88 93 ILE A CA 1
ATOM 756 C C . ILE A 1 93 ? -0.803 9.792 2.421 1.00 90.88 93 ILE A C 1
ATOM 758 O O . ILE A 1 93 ? -1.752 9.978 3.188 1.00 90.88 93 ILE A O 1
ATOM 762 N N . LYS A 1 94 ? 0.461 10.037 2.777 1.00 91.19 94 LYS A N 1
ATOM 763 C CA . LYS A 1 94 ? 0.847 10.499 4.112 1.00 91.19 94 LYS A CA 1
ATOM 764 C C . LYS A 1 94 ? 0.249 11.868 4.440 1.00 91.19 94 LYS A C 1
ATOM 766 O O . LYS A 1 94 ? -0.268 12.044 5.540 1.00 91.19 94 LYS A O 1
ATOM 771 N N . GLN A 1 95 ? 0.281 12.815 3.502 1.00 91.75 95 GLN A N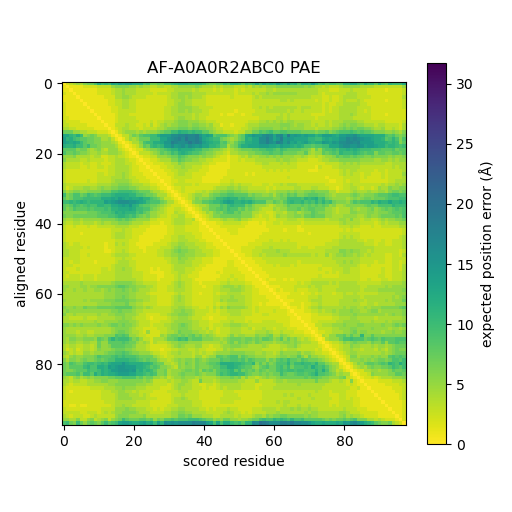 1
ATOM 772 C CA . GLN A 1 95 ? -0.282 14.160 3.683 1.00 91.75 95 GLN A CA 1
ATOM 773 C C . GLN A 1 95 ? -1.800 14.147 3.892 1.00 91.75 95 GLN A C 1
ATOM 775 O O . GLN A 1 95 ? -2.316 14.960 4.649 1.00 91.75 95 GLN A O 1
ATOM 780 N N . ASN A 1 96 ? -2.513 13.218 3.254 1.00 87.12 96 ASN A N 1
ATOM 781 C CA . ASN A 1 96 ? -3.972 13.127 3.350 1.00 87.12 96 ASN A CA 1
ATOM 782 C C . ASN A 1 96 ? -4.475 12.383 4.604 1.00 87.12 96 ASN A C 1
ATOM 784 O O . ASN A 1 96 ? -5.675 12.363 4.874 1.00 87.12 96 ASN A O 1
ATOM 788 N N . VAL A 1 97 ? -3.579 11.727 5.346 1.00 84.94 97 VAL A N 1
ATOM 789 C CA . VAL A 1 97 ? -3.906 10.906 6.527 1.00 84.94 97 VAL A CA 1
ATOM 790 C C . VAL A 1 97 ? -3.314 11.484 7.820 1.00 84.94 97 VAL A C 1
ATOM 792 O O . VAL A 1 97 ? -3.727 11.064 8.911 1.00 84.94 97 VAL A O 1
ATOM 795 N N . GLY A 1 98 ? -2.327 12.378 7.691 1.00 64.12 98 GLY A N 1
ATOM 796 C CA . GLY A 1 98 ? -1.626 13.076 8.772 1.00 64.12 98 GLY A CA 1
ATOM 797 C C . GLY A 1 98 ? -2.446 14.152 9.465 1.00 64.12 98 GLY A C 1
ATOM 798 O O . GLY A 1 98 ? -3.363 14.716 8.832 1.00 64.12 98 GLY A O 1
#

pLDDT: mean 88.23, std 5.91, range [64.12, 95.44]

Sequence (98 aa):
MIVSNITSILLERKQDRKDINFKPCVFPITFTHKKKEAPQCVILSIQPDGTYETHKFESKFADIKDPIRDRYHAALFDCDDEPEEMDALLDEIKQNVG

Secondary structure (DSSP, 8-state):
-HHHHHHHHHHHHHS--TT--PPPEEEEEEEEETTEEEEEEEEEEE-TTS-EEEEEESS-GGG--SGGGGS-BS--EEE-S-GGGHHHHHHHHHHHH-

Foldseek 3Di:
DVLVVLLVVLVVLQPPDPPDQDAWAKEKEFEDDPNHTAQKIKIWTAHSNSDIDIDIDSGGLVPDPDCNSVGHHPYYHYHPDDPVCVVVSVVSSVVSND

Radius of gyration: 13.53 Å; Cα contacts (8 Å, |Δi|>4): 157; chains: 1; bounding box: 32×28×40 Å